Protein AF-A0A960TY94-F1 (afdb_monomer)

Foldseek 3Di:
DVVVVVVVVVVVVVVVLVVVLLVQLVVLLVQLVVCVVVVNLVSSLVSLLSSLVSDDQPRPSNVSSLVSLVVQLVVCVVVVVLVSNLVSLVSSLVSCVVCVVRDDPCPVSNVVSVVSNVD

pLDDT: mean 82.65, std 12.31, range [44.5, 94.81]

Mean predicted aligned error: 7.67 Å

Secondary structure (DSSP, 8-state):
-HHHHHHHHHHHHHHHHHHHHHHHHHHHHHHHHHHHHTT-HHHHHHHHHHHHHS--TT-HHHHHHHHHHHHHHHHHHHHT-HHHHHHHHHHHHHHHHTTTTT--S-HHHHHHHHHHTT-

Radius of gyration: 17.21 Å; Cα contacts (8 Å, |Δi|>4): 108; chains: 1; bounding box: 48×14×54 Å

Structure (mmCIF, N/CA/C/O backbone):
data_AF-A0A960TY94-F1
#
_entry.id   AF-A0A960TY94-F1
#
loop_
_atom_site.group_PDB
_atom_site.id
_atom_site.type_symbol
_atom_site.label_atom_id
_atom_site.label_alt_id
_atom_site.label_comp_id
_atom_site.label_asym_id
_atom_site.label_entity_id
_atom_site.label_seq_id
_atom_site.pdbx_PDB_ins_code
_atom_site.Cartn_x
_atom_site.Cartn_y
_atom_site.Cartn_z
_atom_site.occupancy
_atom_site.B_iso_or_equiv
_atom_site.auth_seq_id
_atom_site.auth_comp_id
_atom_site.auth_asym_id
_atom_site.auth_atom_id
_atom_site.pdbx_PDB_model_num
ATOM 1 N N . MET A 1 1 ? 30.911 -4.996 -31.779 1.00 62.56 1 MET A N 1
ATOM 2 C CA . MET A 1 1 ? 29.493 -4.852 -32.198 1.00 62.56 1 MET A CA 1
ATOM 3 C C . MET A 1 1 ? 28.554 -5.829 -31.498 1.00 62.56 1 MET A C 1
ATOM 5 O O . MET A 1 1 ? 27.582 -5.363 -30.927 1.00 62.56 1 MET A O 1
ATOM 9 N N . ARG A 1 2 ? 28.848 -7.139 -31.456 1.00 81.56 2 ARG A N 1
ATOM 10 C CA . ARG A 1 2 ? 27.964 -8.147 -30.832 1.00 81.56 2 ARG A CA 1
ATOM 11 C C . ARG A 1 2 ? 27.673 -7.902 -29.341 1.00 81.56 2 ARG A C 1
ATOM 13 O O . ARG A 1 2 ? 26.518 -7.923 -28.953 1.00 81.56 2 ARG A O 1
ATOM 20 N N . ALA A 1 3 ? 28.682 -7.551 -28.538 1.00 82.94 3 ALA A N 1
ATOM 21 C CA . ALA A 1 3 ? 28.491 -7.264 -27.109 1.00 82.94 3 ALA A CA 1
ATOM 22 C C . ALA A 1 3 ? 27.577 -6.051 -26.835 1.00 82.94 3 ALA A C 1
ATOM 24 O O . ALA A 1 3 ? 26.751 -6.099 -25.933 1.00 82.94 3 ALA A O 1
ATOM 25 N N . LYS A 1 4 ? 27.666 -4.986 -27.648 1.00 86.75 4 LYS A N 1
ATOM 26 C CA . LYS A 1 4 ? 26.781 -3.813 -27.529 1.00 86.75 4 LYS A CA 1
ATOM 27 C C . LYS A 1 4 ? 25.331 -4.169 -27.870 1.00 86.75 4 LYS A C 1
ATOM 29 O O . LYS A 1 4 ? 24.429 -3.753 -27.161 1.00 86.75 4 LYS A O 1
ATOM 34 N N . ALA A 1 5 ? 25.121 -4.973 -28.915 1.00 88.94 5 ALA A N 1
ATOM 35 C CA . ALA A 1 5 ? 23.791 -5.457 -29.283 1.00 88.94 5 ALA A CA 1
ATOM 36 C C . ALA A 1 5 ? 23.181 -6.355 -28.191 1.00 88.94 5 ALA A C 1
ATOM 38 O O . ALA A 1 5 ? 22.009 -6.205 -27.865 1.00 88.94 5 ALA A O 1
ATOM 39 N N . VAL A 1 6 ? 23.986 -7.231 -27.577 1.00 91.75 6 VAL A N 1
ATOM 40 C CA . VAL A 1 6 ? 23.553 -8.062 -26.440 1.00 91.75 6 VAL A CA 1
ATOM 41 C C . VAL A 1 6 ? 23.201 -7.199 -25.226 1.00 91.75 6 VAL A C 1
ATOM 43 O O . VAL A 1 6 ? 22.142 -7.393 -24.645 1.00 91.75 6 VAL A O 1
ATOM 46 N N . LEU A 1 7 ? 24.026 -6.205 -24.878 1.00 94.75 7 LEU A N 1
ATOM 47 C CA . LEU A 1 7 ? 23.730 -5.281 -23.775 1.00 94.75 7 LEU A CA 1
ATOM 48 C C . LEU A 1 7 ? 22.437 -4.488 -24.008 1.00 94.75 7 LEU A C 1
A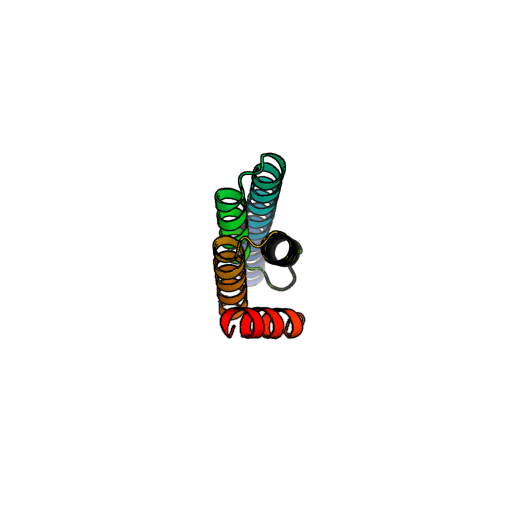TOM 50 O O . LEU A 1 7 ? 21.644 -4.341 -23.085 1.00 94.75 7 LEU A O 1
ATOM 54 N N . ILE A 1 8 ? 22.197 -4.023 -25.238 1.00 94.44 8 ILE A N 1
ATOM 55 C CA . ILE A 1 8 ? 20.951 -3.331 -25.601 1.00 94.44 8 ILE A CA 1
ATOM 56 C C . ILE A 1 8 ? 19.749 -4.270 -25.451 1.00 94.44 8 ILE A C 1
ATOM 58 O O . ILE A 1 8 ? 18.744 -3.878 -24.868 1.00 94.44 8 ILE A O 1
ATOM 62 N N . LEU A 1 9 ? 19.849 -5.516 -25.922 1.00 93.94 9 LEU A N 1
ATOM 63 C CA . LEU A 1 9 ? 18.775 -6.504 -25.774 1.00 93.94 9 LEU A CA 1
ATOM 64 C C . LEU A 1 9 ? 18.473 -6.817 -24.306 1.00 93.94 9 LEU A C 1
ATOM 66 O O . LEU A 1 9 ? 17.306 -6.867 -23.927 1.00 93.94 9 LEU A O 1
ATOM 70 N N . VAL A 1 10 ? 19.506 -6.972 -23.474 1.00 94.56 10 VAL A N 1
ATOM 71 C CA . VAL A 1 10 ? 19.343 -7.175 -22.027 1.00 94.56 10 VAL A CA 1
ATOM 72 C C . VAL A 1 10 ? 18.675 -5.959 -21.384 1.00 94.56 10 VAL A C 1
ATOM 74 O O . VAL A 1 10 ? 17.730 -6.122 -20.619 1.00 94.56 10 VAL A O 1
ATOM 77 N N . ALA A 1 11 ? 19.098 -4.742 -21.732 1.00 93.19 11 ALA A N 1
ATOM 78 C CA . ALA A 1 11 ? 18.487 -3.519 -21.218 1.00 93.19 11 ALA A CA 1
ATOM 79 C C . ALA A 1 11 ? 17.007 -3.394 -21.621 1.00 93.19 11 ALA A C 1
ATOM 81 O O . ALA A 1 11 ? 16.177 -3.047 -20.785 1.00 93.19 11 ALA A O 1
ATOM 82 N N . ILE A 1 12 ? 16.654 -3.730 -22.867 1.00 94.44 12 ILE A N 1
ATOM 83 C CA . ILE A 1 12 ? 15.260 -3.739 -23.338 1.00 94.44 12 ILE A CA 1
ATOM 84 C C . ILE A 1 12 ? 14.443 -4.806 -22.600 1.00 94.44 12 ILE A C 1
ATOM 86 O O . ILE A 1 12 ? 13.320 -4.532 -22.184 1.00 94.44 12 ILE A O 1
ATOM 90 N N . ALA A 1 13 ? 14.993 -6.006 -22.397 1.00 92.31 13 ALA A N 1
ATOM 91 C CA . ALA A 1 13 ? 14.318 -7.065 -21.650 1.00 92.31 13 ALA A CA 1
ATOM 92 C C . ALA A 1 13 ? 14.039 -6.648 -20.196 1.00 92.31 13 ALA A C 1
ATOM 94 O O . ALA A 1 13 ? 12.915 -6.804 -19.719 1.00 92.31 13 ALA A O 1
ATOM 95 N N . LEU A 1 14 ? 15.025 -6.048 -19.520 1.00 89.81 14 LEU A N 1
ATOM 96 C CA . LEU A 1 14 ? 14.860 -5.498 -18.172 1.00 89.81 14 LEU A CA 1
ATOM 97 C C . LEU A 1 14 ? 13.825 -4.368 -18.145 1.00 89.81 14 LEU A C 1
ATOM 99 O O . LEU A 1 14 ? 12.955 -4.354 -17.276 1.00 89.81 14 LEU A O 1
ATOM 103 N N . LEU A 1 15 ? 13.861 -3.461 -19.125 1.00 89.56 15 LEU A N 1
ATOM 104 C CA . LEU A 1 15 ? 12.883 -2.382 -19.247 1.00 89.56 15 LEU A CA 1
ATOM 105 C C . LEU A 1 15 ? 11.457 -2.926 -19.408 1.00 89.56 15 LEU A C 1
ATOM 107 O O . LEU A 1 15 ? 10.543 -2.441 -18.747 1.00 89.56 15 LEU A O 1
ATOM 111 N N . MET A 1 16 ? 11.254 -3.954 -20.236 1.00 89.62 16 MET A N 1
ATOM 112 C CA . MET A 1 16 ? 9.939 -4.582 -20.406 1.00 89.62 16 MET A CA 1
ATOM 113 C C . MET A 1 16 ? 9.423 -5.216 -19.109 1.00 89.62 16 MET A C 1
ATOM 115 O O . MET A 1 16 ? 8.228 -5.123 -18.826 1.00 89.62 16 MET A O 1
ATOM 119 N N . ILE A 1 17 ? 10.303 -5.822 -18.305 1.00 85.75 17 ILE A N 1
ATOM 120 C CA . ILE A 1 17 ? 9.939 -6.363 -16.988 1.00 85.75 17 ILE A CA 1
ATOM 121 C C . ILE A 1 17 ? 9.487 -5.232 -16.058 1.00 85.75 17 ILE A C 1
ATOM 123 O O . ILE A 1 17 ? 8.406 -5.325 -15.479 1.00 85.75 17 ILE A O 1
ATOM 127 N N . VAL A 1 18 ? 10.254 -4.139 -15.974 1.00 83.56 18 VAL A N 1
ATOM 128 C CA . VAL A 1 18 ? 9.905 -2.974 -15.142 1.00 83.56 18 VAL A CA 1
ATOM 129 C C . VAL A 1 18 ? 8.556 -2.389 -15.554 1.00 83.56 18 VAL A C 1
ATOM 131 O O . VAL A 1 18 ? 7.684 -2.191 -14.710 1.00 83.56 18 VAL A O 1
ATOM 134 N N . VAL A 1 19 ? 8.343 -2.172 -16.854 1.00 85.06 19 VAL A N 1
ATOM 135 C CA . VAL A 1 19 ? 7.071 -1.653 -17.377 1.00 85.06 19 VAL A CA 1
ATOM 136 C C . VAL A 1 19 ? 5.914 -2.585 -17.023 1.00 85.06 19 VAL A C 1
ATOM 138 O O . VAL A 1 19 ? 4.866 -2.115 -16.585 1.00 85.06 19 VAL A O 1
ATOM 141 N N . ARG A 1 20 ? 6.087 -3.903 -17.169 1.00 84.81 20 ARG A N 1
ATOM 142 C CA . ARG A 1 20 ? 5.035 -4.872 -16.843 1.00 84.81 20 ARG A CA 1
ATOM 143 C C . ARG A 1 20 ? 4.644 -4.827 -15.369 1.00 84.81 20 ARG A C 1
ATOM 145 O O . ARG A 1 20 ? 3.451 -4.871 -15.077 1.00 84.81 20 ARG A O 1
ATOM 152 N N . VAL A 1 21 ? 5.620 -4.732 -14.469 1.00 80.31 21 VAL A N 1
ATOM 153 C CA . VAL A 1 21 ? 5.358 -4.657 -13.027 1.00 80.31 21 VAL A CA 1
ATOM 154 C C . VAL A 1 21 ? 4.642 -3.354 -12.672 1.00 80.31 21 VAL A C 1
ATOM 156 O O . VAL A 1 21 ? 3.616 -3.395 -11.998 1.00 80.31 21 VAL A O 1
ATOM 159 N N . LEU A 1 22 ? 5.097 -2.215 -13.207 1.00 78.19 22 LEU A N 1
ATOM 160 C CA . LEU A 1 22 ? 4.451 -0.919 -12.969 1.00 78.19 22 LEU A CA 1
ATOM 161 C C . LEU A 1 22 ? 3.000 -0.894 -13.467 1.00 78.19 22 LEU A C 1
ATOM 163 O O . LEU A 1 22 ? 2.104 -0.462 -12.747 1.00 78.19 22 LEU A O 1
ATOM 167 N N . VAL A 1 23 ? 2.743 -1.389 -14.682 1.00 81.25 23 VAL A N 1
ATOM 168 C CA . VAL A 1 23 ? 1.380 -1.455 -15.237 1.00 81.25 23 VAL A CA 1
ATOM 169 C C . VAL A 1 23 ? 0.493 -2.396 -14.416 1.00 81.25 23 VAL A C 1
ATOM 171 O O . VAL A 1 23 ? -0.680 -2.088 -14.202 1.00 81.25 23 VAL A O 1
ATOM 174 N N . GLY A 1 24 ? 1.045 -3.515 -13.935 1.00 80.31 24 GLY A N 1
ATOM 175 C CA . GLY A 1 24 ? 0.357 -4.437 -13.030 1.00 80.31 24 GLY A CA 1
ATOM 176 C C . GLY A 1 24 ? -0.083 -3.751 -11.737 1.00 80.31 24 GLY A C 1
ATOM 177 O O . GLY A 1 24 ? -1.277 -3.729 -11.443 1.00 80.31 24 GLY A O 1
ATOM 178 N N . GLY A 1 25 ? 0.852 -3.111 -11.028 1.00 79.62 25 GLY A N 1
ATOM 179 C CA . GLY A 1 25 ? 0.571 -2.413 -9.769 1.00 79.62 25 GLY A CA 1
ATOM 180 C C . GLY A 1 25 ? -0.427 -1.260 -9.921 1.00 79.62 25 GLY A C 1
ATOM 181 O O . GLY A 1 25 ? -1.366 -1.141 -9.137 1.00 79.62 25 GLY A O 1
ATOM 182 N N . VAL A 1 26 ? -0.306 -0.443 -10.979 1.00 82.56 26 VAL A N 1
ATOM 183 C CA . VAL A 1 26 ? -1.259 0.657 -11.239 1.00 82.56 26 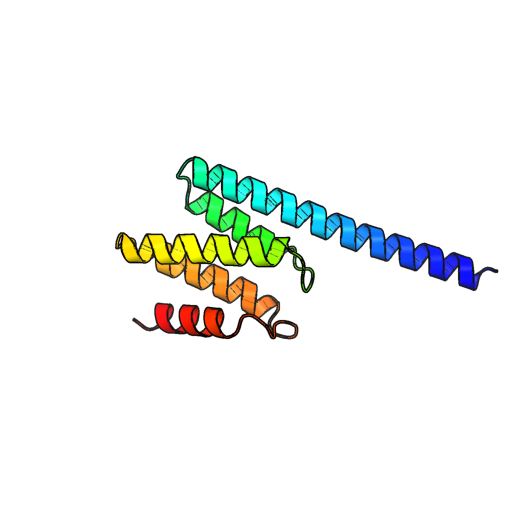VAL A CA 1
ATOM 184 C C . VAL A 1 26 ? -2.671 0.115 -11.453 1.00 82.56 26 VAL A C 1
ATOM 186 O O . VAL A 1 26 ? -3.644 0.700 -10.970 1.00 82.56 26 VAL A O 1
ATOM 189 N N . ARG A 1 27 ? -2.801 -1.000 -12.178 1.00 85.12 27 ARG A N 1
ATOM 190 C CA . ARG A 1 27 ? -4.104 -1.607 -12.449 1.00 85.12 27 ARG A CA 1
ATOM 191 C C . ARG A 1 27 ? -4.753 -2.125 -11.170 1.00 85.12 27 ARG A C 1
ATOM 193 O O . ARG A 1 27 ? -5.928 -1.845 -10.959 1.00 85.12 27 ARG A O 1
ATOM 200 N N . GLU A 1 28 ? -4.012 -2.848 -10.334 1.00 84.81 28 GLU A N 1
ATOM 201 C CA . GLU A 1 28 ? -4.559 -3.400 -9.089 1.00 84.81 28 GLU A CA 1
ATOM 202 C C . GLU A 1 28 ? -4.933 -2.290 -8.092 1.00 84.81 28 GLU A C 1
ATOM 204 O O . GLU A 1 28 ? -6.025 -2.343 -7.535 1.00 84.81 28 GLU A O 1
ATOM 209 N N . ASN A 1 29 ? -4.140 -1.218 -7.966 1.00 83.00 29 ASN A N 1
ATOM 210 C CA . ASN A 1 29 ? -4.518 -0.054 -7.145 1.00 83.00 29 ASN A CA 1
ATOM 211 C C . ASN A 1 29 ? -5.800 0.621 -7.631 1.00 83.00 29 ASN A C 1
ATOM 213 O O . ASN A 1 29 ? -6.655 1.010 -6.837 1.00 83.00 29 ASN A O 1
ATOM 217 N N . ARG A 1 30 ? -5.960 0.754 -8.951 1.00 88.00 30 ARG A N 1
ATOM 218 C CA . ARG A 1 30 ? -7.187 1.315 -9.521 1.00 88.00 30 ARG A CA 1
ATOM 219 C C . ARG A 1 30 ? -8.398 0.437 -9.211 1.00 88.00 30 ARG A C 1
ATOM 221 O O . ARG A 1 30 ? -9.464 0.968 -8.918 1.00 88.00 30 ARG A O 1
ATOM 228 N N . VAL A 1 31 ? -8.235 -0.881 -9.286 1.00 90.56 31 VAL A N 1
ATOM 229 C CA . VAL A 1 31 ? -9.281 -1.850 -8.939 1.00 90.56 31 VAL A CA 1
ATOM 230 C C . VAL A 1 31 ? -9.615 -1.775 -7.445 1.00 90.56 31 VAL A C 1
ATOM 232 O O . VAL A 1 31 ? -10.792 -1.736 -7.098 1.00 90.56 31 VAL A O 1
ATOM 235 N N . ALA A 1 32 ? -8.614 -1.656 -6.570 1.00 87.12 32 ALA A N 1
ATOM 236 C CA . ALA A 1 32 ? -8.820 -1.482 -5.133 1.00 87.12 32 ALA A CA 1
ATOM 237 C C . ALA A 1 32 ? -9.646 -0.224 -4.820 1.00 87.12 32 ALA A C 1
ATOM 239 O O . ALA A 1 32 ? -10.652 -0.301 -4.118 1.00 87.12 32 ALA A O 1
ATOM 240 N N . GLY A 1 33 ? -9.300 0.915 -5.431 1.00 87.25 33 GLY A N 1
ATOM 241 C CA . GLY A 1 33 ? -10.069 2.155 -5.288 1.00 87.25 33 GLY A CA 1
ATOM 242 C C . GLY A 1 33 ? -11.512 2.043 -5.800 1.00 87.25 33 GLY A C 1
ATOM 243 O O . GLY A 1 33 ? -12.419 2.645 -5.229 1.00 87.25 33 GLY A O 1
ATOM 244 N N . GLN A 1 34 ? -11.756 1.245 -6.845 1.00 92.00 34 GLN A N 1
ATOM 245 C CA . GLN A 1 34 ? -13.115 0.976 -7.329 1.00 92.00 34 GLN A CA 1
ATOM 246 C C . GLN A 1 34 ? -13.931 0.142 -6.339 1.00 92.00 34 GLN A C 1
ATOM 248 O O . GLN A 1 34 ? -15.111 0.436 -6.158 1.00 92.00 34 GLN A O 1
ATOM 253 N N . TYR A 1 35 ? -13.323 -0.865 -5.706 1.00 92.50 35 TYR A N 1
ATOM 254 C CA . TYR A 1 35 ? -13.986 -1.657 -4.670 1.00 92.50 35 TYR A CA 1
ATOM 255 C C . TYR A 1 35 ? -14.264 -0.832 -3.413 1.00 92.50 35 TYR A C 1
ATOM 257 O O . TYR A 1 35 ? -15.381 -0.885 -2.903 1.00 92.50 35 TYR A O 1
ATOM 265 N N . LEU A 1 36 ? -13.323 0.020 -2.991 1.00 89.12 36 LEU A N 1
ATOM 266 C CA . LEU A 1 36 ? -13.549 0.977 -1.902 1.00 89.12 36 LEU A CA 1
ATOM 267 C C . LEU A 1 36 ? -14.726 1.910 -2.187 1.00 89.12 36 LEU A C 1
ATOM 269 O O . LEU A 1 36 ? -15.604 2.066 -1.345 1.00 89.12 36 LEU A O 1
ATOM 273 N N . ALA A 1 37 ? -14.792 2.486 -3.390 1.00 90.19 37 ALA A N 1
ATOM 274 C CA . ALA A 1 37 ? -15.892 3.368 -3.781 1.00 90.19 37 ALA A CA 1
ATOM 275 C C . ALA A 1 37 ? -17.264 2.662 -3.795 1.00 90.19 37 ALA A C 1
ATOM 277 O O . ALA A 1 37 ? -18.297 3.323 -3.727 1.00 90.19 37 ALA A O 1
ATOM 278 N N . GLN A 1 38 ? -17.279 1.330 -3.890 1.00 92.88 38 GLN A N 1
ATOM 279 C CA . GLN A 1 38 ? -18.484 0.497 -3.827 1.00 92.88 38 GLN A CA 1
ATOM 280 C C . GLN A 1 38 ? -18.790 -0.001 -2.404 1.00 92.88 38 GLN A C 1
ATOM 282 O O . GLN A 1 38 ? -19.786 -0.693 -2.213 1.00 92.88 38 GLN A O 1
ATOM 287 N N . GLY A 1 39 ? -17.950 0.326 -1.414 1.00 89.62 39 GLY A N 1
ATOM 288 C CA . GLY A 1 39 ? -18.050 -0.188 -0.046 1.00 89.62 39 GLY A CA 1
ATOM 289 C C . GLY A 1 39 ? -17.641 -1.656 0.095 1.00 89.62 39 GLY A C 1
ATOM 290 O O . GLY A 1 39 ? -17.911 -2.269 1.123 1.00 89.62 39 GLY A O 1
ATOM 291 N N . ASN A 1 40 ? -17.001 -2.234 -0.925 1.00 94.31 40 ASN A N 1
ATOM 292 C CA . ASN A 1 40 ? -16.599 -3.632 -0.919 1.00 94.31 40 ASN A CA 1
ATOM 293 C C . ASN A 1 40 ? -15.191 -3.798 -0.325 1.00 94.31 40 ASN A C 1
ATOM 295 O O . ASN A 1 40 ? -14.196 -3.928 -1.044 1.00 94.31 40 ASN A O 1
ATOM 299 N N . ILE A 1 41 ? -15.112 -3.711 1.003 1.00 93.12 41 ILE A N 1
ATOM 300 C CA . ILE A 1 41 ? -13.851 -3.680 1.754 1.00 93.12 41 ILE A CA 1
ATOM 301 C C . ILE A 1 41 ? -12.995 -4.949 1.567 1.00 93.12 41 ILE A C 1
ATOM 303 O O . ILE A 1 41 ? -11.798 -4.796 1.308 1.00 93.12 41 ILE A O 1
ATOM 307 N N . PRO A 1 42 ? -13.535 -6.185 1.608 1.00 92.81 42 PRO A N 1
ATOM 308 C CA . PRO A 1 42 ? -12.709 -7.385 1.441 1.00 92.81 42 PRO A CA 1
ATOM 309 C C . PRO A 1 42 ? -12.016 -7.445 0.071 1.00 92.81 42 PRO A C 1
ATOM 311 O O . PRO A 1 42 ? -10.822 -7.735 -0.026 1.00 92.81 42 PRO A O 1
ATOM 314 N N . GLU A 1 43 ? -12.724 -7.094 -0.999 1.00 92.44 43 GLU A N 1
ATOM 315 C CA . GLU A 1 43 ? -12.192 -7.083 -2.360 1.00 92.44 43 GLU A CA 1
ATOM 316 C C . GLU A 1 43 ? -11.192 -5.944 -2.575 1.00 92.44 43 GLU A C 1
ATOM 318 O O . GLU A 1 43 ? -10.216 -6.116 -3.317 1.00 92.44 43 GLU A O 1
ATOM 323 N N . ALA A 1 44 ? -11.392 -4.806 -1.902 1.00 92.69 44 ALA A N 1
ATOM 324 C CA . ALA A 1 44 ? -10.417 -3.724 -1.864 1.00 92.69 44 ALA A CA 1
ATOM 325 C C . ALA A 1 44 ? -9.110 -4.170 -1.198 1.00 92.69 44 ALA A C 1
ATOM 327 O O . ALA A 1 44 ? -8.045 -4.012 -1.799 1.00 92.69 44 ALA A O 1
ATOM 328 N N . MET A 1 45 ? -9.185 -4.795 -0.017 1.00 93.44 45 MET A N 1
ATOM 329 C CA . MET A 1 45 ? -8.015 -5.345 0.678 1.00 93.44 45 MET A CA 1
ATOM 330 C C . MET A 1 45 ? -7.298 -6.386 -0.185 1.00 93.44 45 MET A C 1
ATOM 332 O O . MET A 1 45 ? -6.089 -6.300 -0.379 1.00 93.44 45 MET A O 1
ATOM 336 N N . ALA A 1 46 ? -8.028 -7.319 -0.800 1.00 92.31 46 ALA A N 1
ATOM 337 C CA . ALA A 1 46 ? -7.429 -8.318 -1.684 1.00 92.31 46 ALA A CA 1
ATOM 338 C C . ALA A 1 46 ? -6.723 -7.687 -2.901 1.00 92.31 46 ALA A C 1
ATOM 340 O O . ALA A 1 46 ? -5.715 -8.207 -3.382 1.00 92.31 46 ALA A O 1
ATOM 341 N N . ALA A 1 47 ? -7.252 -6.585 -3.442 1.00 89.38 47 ALA A N 1
ATOM 342 C CA . ALA A 1 47 ? -6.625 -5.862 -4.545 1.00 89.38 47 ALA A CA 1
ATOM 343 C C . ALA A 1 47 ? -5.377 -5.080 -4.107 1.00 89.38 47 ALA A C 1
ATOM 345 O O . ALA A 1 47 ? -4.372 -5.110 -4.823 1.00 89.38 47 ALA A O 1
ATOM 346 N N . TYR A 1 48 ? -5.401 -4.446 -2.932 1.00 89.69 48 TYR A N 1
ATOM 347 C CA . TYR A 1 48 ? -4.212 -3.815 -2.362 1.00 89.69 48 TYR A CA 1
ATOM 348 C C . TYR A 1 48 ? -3.127 -4.834 -2.024 1.00 89.69 48 TYR A C 1
ATOM 350 O O . TYR A 1 48 ? -1.977 -4.620 -2.396 1.00 89.69 48 TYR A O 1
ATOM 358 N N . ASP A 1 49 ? -3.482 -5.976 -1.436 1.00 89.06 49 ASP A N 1
ATOM 359 C CA . ASP A 1 49 ? -2.538 -7.061 -1.155 1.00 89.06 49 ASP A CA 1
ATOM 360 C C . ASP A 1 49 ? -1.841 -7.543 -2.438 1.00 89.06 49 ASP A C 1
ATOM 362 O O . ASP A 1 49 ? -0.612 -7.583 -2.517 1.00 89.06 49 ASP A O 1
ATOM 366 N N . ARG A 1 50 ? -2.592 -7.788 -3.521 1.00 87.19 50 ARG A N 1
ATOM 367 C CA . ARG A 1 50 ? -1.985 -8.106 -4.827 1.00 87.19 50 ARG A CA 1
ATOM 368 C C . ARG A 1 50 ? -1.072 -6.994 -5.339 1.00 87.19 50 ARG A C 1
ATOM 370 O O . ARG A 1 50 ? -0.047 -7.295 -5.946 1.00 87.19 50 ARG A O 1
ATOM 377 N N . SER A 1 51 ? -1.426 -5.730 -5.119 1.00 86.00 51 SER A N 1
ATOM 378 C CA . SER A 1 51 ? -0.595 -4.584 -5.501 1.00 86.00 51 SER A CA 1
ATOM 379 C C . SER A 1 51 ? 0.726 -4.534 -4.726 1.00 86.00 51 SER A C 1
ATOM 381 O O . SER A 1 51 ? 1.773 -4.304 -5.333 1.00 86.00 51 SER A O 1
ATOM 383 N N . LEU A 1 52 ? 0.713 -4.860 -3.428 1.00 82.44 52 LEU A N 1
ATOM 384 C CA . LEU A 1 52 ? 1.922 -4.975 -2.599 1.00 82.44 52 LEU A CA 1
ATOM 385 C C . LEU A 1 52 ? 2.888 -6.051 -3.130 1.00 82.44 52 LEU A C 1
ATOM 387 O O . LEU A 1 52 ? 4.105 -5.890 -3.024 1.00 82.44 52 LEU A O 1
ATOM 391 N N . HIS A 1 53 ? 2.363 -7.102 -3.769 1.00 80.12 53 HIS A N 1
ATOM 392 C CA . HIS A 1 53 ? 3.158 -8.149 -4.421 1.00 80.12 53 HIS A CA 1
ATOM 393 C C . HIS A 1 53 ? 3.711 -7.751 -5.803 1.00 80.12 53 HIS A C 1
ATOM 395 O O . HIS A 1 53 ? 4.677 -8.359 -6.269 1.00 80.12 53 HIS A O 1
ATOM 401 N N . TRP A 1 54 ? 3.181 -6.708 -6.457 1.00 77.69 54 TRP A N 1
ATOM 402 C CA . TRP A 1 54 ? 3.788 -6.100 -7.654 1.00 77.69 54 TRP A CA 1
ATOM 403 C C . TRP A 1 54 ? 4.951 -5.171 -7.277 1.00 77.69 54 TRP A C 1
ATOM 405 O O . TRP A 1 54 ? 5.067 -4.047 -7.771 1.00 77.69 54 TRP A O 1
ATOM 415 N N . TYR A 1 55 ? 5.816 -5.646 -6.380 1.00 69.94 55 TYR A N 1
ATOM 416 C CA . TYR A 1 55 ? 6.875 -4.850 -5.791 1.00 69.94 55 TYR A CA 1
ATOM 417 C C . TYR A 1 55 ? 7.898 -4.411 -6.840 1.00 69.94 55 TYR A C 1
ATOM 419 O O . TYR A 1 55 ? 8.586 -5.215 -7.474 1.00 69.94 55 TYR A O 1
ATOM 427 N N . LEU A 1 56 ? 8.034 -3.094 -6.961 1.00 70.75 56 LEU A N 1
ATOM 428 C CA . LEU A 1 56 ? 9.232 -2.449 -7.469 1.00 70.75 56 LEU A CA 1
ATOM 429 C C . LEU A 1 56 ? 9.688 -1.451 -6.398 1.00 70.75 56 LEU A C 1
ATOM 431 O O . LEU A 1 56 ? 8.859 -0.641 -5.954 1.00 70.75 56 LEU A O 1
ATOM 435 N N . PRO A 1 57 ? 10.968 -1.467 -5.988 1.00 64.81 57 PRO A N 1
ATOM 436 C CA . PRO A 1 57 ? 11.471 -0.519 -5.005 1.00 64.81 57 PRO A CA 1
ATOM 437 C C . PRO A 1 57 ? 11.195 0.914 -5.469 1.00 64.81 57 PRO A C 1
ATOM 439 O O . PRO A 1 57 ? 11.439 1.253 -6.628 1.00 64.81 57 PRO A O 1
ATOM 442 N N . LEU A 1 58 ? 10.670 1.740 -4.557 1.00 60.72 58 LEU A N 1
ATOM 443 C CA . LEU A 1 58 ? 10.318 3.150 -4.789 1.00 60.72 58 LEU A CA 1
ATOM 444 C C . LEU A 1 58 ? 9.257 3.382 -5.882 1.00 60.72 58 LEU A C 1
ATOM 446 O O . LEU A 1 58 ? 9.118 4.500 -6.380 1.00 60.72 58 LEU A O 1
ATOM 450 N N . SER A 1 59 ? 8.499 2.353 -6.271 1.00 69.44 59 SER A N 1
ATOM 451 C CA . SER A 1 59 ? 7.368 2.564 -7.174 1.00 69.44 59 SER A CA 1
ATOM 452 C C . SER A 1 59 ? 6.222 3.290 -6.458 1.00 69.44 59 SER A C 1
ATOM 454 O O . SER A 1 59 ? 5.880 2.931 -5.329 1.00 69.44 59 SER A O 1
ATOM 456 N N . PRO A 1 60 ? 5.555 4.253 -7.124 1.00 72.56 60 PRO A N 1
ATOM 457 C CA . PRO A 1 60 ? 4.365 4.907 -6.575 1.00 72.56 60 PRO A CA 1
ATOM 458 C C . PRO A 1 60 ? 3.247 3.912 -6.247 1.00 72.56 60 PRO A C 1
ATOM 460 O O . PRO A 1 60 ? 2.459 4.129 -5.336 1.00 72.56 60 PRO A O 1
ATOM 463 N N . THR A 1 61 ? 3.190 2.800 -6.986 1.00 76.69 61 THR A N 1
ATOM 464 C CA . THR A 1 61 ? 2.173 1.760 -6.825 1.00 76.69 61 THR A CA 1
ATOM 465 C C . THR A 1 61 ? 2.237 1.089 -5.464 1.00 76.69 61 THR A C 1
ATOM 467 O O . THR A 1 61 ? 1.194 0.819 -4.878 1.00 76.69 61 THR A O 1
ATOM 470 N N . PHE A 1 62 ? 3.443 0.869 -4.943 1.00 80.81 62 PHE A N 1
ATOM 471 C CA . PHE A 1 62 ? 3.627 0.256 -3.635 1.00 80.81 62 PHE A CA 1
ATOM 472 C C . PHE A 1 62 ? 3.169 1.192 -2.510 1.00 80.81 62 PHE A C 1
ATOM 474 O O . PHE A 1 62 ? 2.393 0.776 -1.657 1.00 80.81 62 PHE A O 1
ATOM 481 N N . SER A 1 63 ? 3.559 2.473 -2.559 1.00 81.44 63 SER A N 1
ATOM 482 C CA . SER A 1 63 ? 3.120 3.477 -1.578 1.00 81.44 63 SER A CA 1
ATOM 483 C C . SER A 1 63 ? 1.601 3.643 -1.562 1.00 81.44 63 SER A C 1
ATOM 485 O O . SER A 1 63 ? 0.996 3.558 -0.506 1.00 81.44 63 SER A O 1
ATOM 487 N N . THR A 1 64 ? 0.957 3.756 -2.729 1.00 86.12 64 THR A N 1
ATOM 488 C CA . THR A 1 64 ? -0.512 3.857 -2.793 1.00 86.12 64 THR A CA 1
ATOM 489 C C . THR A 1 64 ? -1.221 2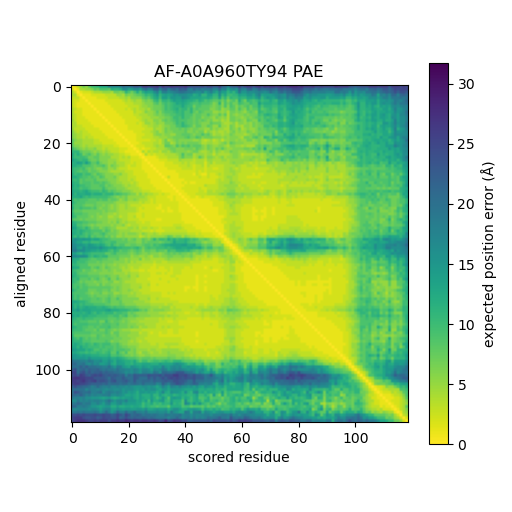.632 -2.206 1.00 86.12 64 THR A C 1
ATOM 491 O O . THR A 1 64 ? -2.297 2.775 -1.633 1.00 86.12 64 THR A O 1
ATOM 494 N N . ALA A 1 65 ? -0.649 1.432 -2.347 1.00 88.56 65 ALA A N 1
ATOM 495 C CA . ALA A 1 65 ? -1.231 0.225 -1.767 1.00 88.56 65 ALA A CA 1
ATOM 496 C C . ALA A 1 65 ? -1.088 0.187 -0.239 1.00 88.56 65 ALA A C 1
ATOM 498 O O . ALA A 1 65 ? -2.026 -0.215 0.444 1.00 88.56 65 ALA A O 1
ATOM 499 N N . ILE A 1 66 ? 0.058 0.640 0.282 1.00 88.62 66 ILE A N 1
ATOM 500 C CA . ILE A 1 66 ? 0.284 0.819 1.721 1.00 88.62 66 ILE A CA 1
ATOM 501 C C . ILE A 1 66 ? -0.720 1.819 2.288 1.00 88.62 66 ILE A C 1
ATOM 503 O O . ILE A 1 66 ? -1.467 1.465 3.194 1.00 88.62 66 ILE A O 1
ATOM 507 N N . ASP A 1 67 ? -0.778 3.024 1.718 1.00 89.56 67 ASP A N 1
ATOM 508 C CA . ASP A 1 67 ? -1.643 4.105 2.203 1.00 89.56 67 ASP A CA 1
ATOM 509 C C . ASP A 1 67 ? -3.121 3.682 2.171 1.00 89.56 67 ASP A C 1
ATOM 511 O O . ASP A 1 67 ? -3.881 3.939 3.102 1.00 89.56 67 ASP A O 1
ATOM 515 N N . GLY A 1 68 ? -3.530 2.982 1.108 1.00 90.81 68 GLY A N 1
ATOM 516 C CA . GLY A 1 68 ? -4.888 2.468 0.966 1.00 90.81 68 GLY A CA 1
ATOM 517 C C . GLY A 1 68 ? -5.244 1.390 1.991 1.00 90.81 68 GLY A C 1
ATOM 518 O O . GLY A 1 68 ? -6.337 1.430 2.551 1.00 90.81 68 GLY A O 1
ATOM 519 N N . MET A 1 69 ? -4.339 0.442 2.255 1.00 93.06 69 MET A N 1
ATOM 520 C CA . MET A 1 69 ? -4.554 -0.599 3.267 1.00 93.06 69 MET A CA 1
ATOM 521 C C . MET A 1 69 ? -4.547 -0.020 4.688 1.00 93.06 69 MET A C 1
ATOM 523 O O . MET A 1 69 ? -5.378 -0.402 5.507 1.00 93.06 69 MET A O 1
ATOM 527 N N . HIS A 1 70 ? -3.645 0.926 4.962 1.00 93.50 70 HIS A N 1
ATOM 528 C CA . HIS A 1 70 ? -3.546 1.638 6.239 1.00 93.50 70 HIS A CA 1
ATOM 529 C C . HIS A 1 70 ? -4.830 2.414 6.549 1.00 93.50 70 HIS A C 1
ATOM 531 O O . HIS A 1 70 ? -5.402 2.244 7.620 1.00 93.50 70 HIS A O 1
ATOM 537 N N . SER A 1 71 ? -5.368 3.147 5.569 1.00 94.12 71 SER A N 1
ATOM 538 C CA . SER A 1 71 ? -6.653 3.841 5.716 1.00 94.12 71 SER A CA 1
ATOM 539 C C . SER A 1 71 ? -7.811 2.888 6.032 1.00 94.12 71 SER A C 1
ATOM 541 O O . SER A 1 71 ? -8.655 3.231 6.854 1.00 94.12 71 SER A O 1
ATOM 543 N N . ILE A 1 72 ? -7.864 1.700 5.410 1.00 93.81 72 ILE A N 1
ATOM 544 C CA . ILE A 1 72 ? -8.893 0.690 5.726 1.00 93.81 72 ILE A CA 1
ATOM 545 C C . ILE A 1 72 ? -8.767 0.239 7.182 1.00 93.81 72 ILE A C 1
ATOM 547 O O . ILE A 1 72 ? -9.781 0.126 7.869 1.00 93.81 72 ILE A O 1
ATOM 551 N N . ALA A 1 73 ? -7.542 -0.019 7.643 1.00 93.19 73 ALA A N 1
ATOM 552 C CA . ALA A 1 73 ? -7.289 -0.466 9.004 1.00 93.19 73 ALA A CA 1
ATOM 553 C C . ALA A 1 73 ? -7.711 0.597 10.033 1.00 93.19 73 ALA A C 1
ATOM 555 O O . ALA A 1 73 ? -8.494 0.296 10.932 1.00 93.19 73 ALA A O 1
ATOM 556 N N . GLU A 1 74 ? -7.296 1.855 9.846 1.00 94.25 74 GLU A N 1
ATOM 557 C CA . GLU A 1 74 ? -7.683 2.956 10.736 1.00 94.25 74 GLU A CA 1
ATOM 558 C C . GLU A 1 74 ? -9.201 3.191 10.770 1.00 94.25 74 GLU A C 1
ATOM 560 O O . GLU A 1 74 ? -9.776 3.460 11.827 1.00 94.25 74 GLU A O 1
ATOM 565 N N . ASP A 1 75 ? -9.870 3.146 9.616 1.00 94.25 75 ASP A N 1
ATOM 566 C CA . ASP A 1 75 ? -11.316 3.365 9.544 1.00 94.25 75 ASP A CA 1
ATOM 567 C C . ASP A 1 75 ? -12.090 2.212 10.204 1.00 94.25 75 ASP A C 1
ATOM 569 O O . ASP A 1 75 ? -13.109 2.438 10.871 1.00 94.25 75 ASP A O 1
ATOM 573 N N . ALA A 1 76 ? -11.586 0.981 10.082 1.00 93.56 76 ALA A N 1
ATOM 574 C CA . ALA A 1 76 ? -12.121 -0.185 10.776 1.00 93.56 76 ALA A CA 1
ATOM 575 C C . ALA A 1 76 ? -11.956 -0.061 12.303 1.00 93.56 76 ALA A C 1
ATOM 577 O O . ALA A 1 76 ? -12.922 -0.260 13.040 1.00 93.56 76 ALA A O 1
ATOM 578 N N . GLU A 1 77 ? -10.797 0.390 12.793 1.00 92.56 77 GLU A N 1
ATOM 579 C CA . GLU A 1 77 ? -10.588 0.665 14.223 1.00 92.56 77 GLU A CA 1
ATOM 580 C C . GLU A 1 77 ? -11.533 1.750 14.750 1.00 92.56 77 GLU A C 1
ATOM 582 O O . GLU A 1 77 ? -12.207 1.560 15.765 1.00 92.56 77 GLU A O 1
ATOM 587 N N . LYS A 1 78 ? -11.643 2.878 14.034 1.00 94.00 78 LYS A N 1
ATOM 588 C CA . LYS A 1 78 ? -12.521 4.000 14.414 1.00 94.00 78 LYS A CA 1
ATOM 589 C C . LYS A 1 78 ? -13.997 3.603 14.445 1.00 94.00 78 LYS A C 1
ATOM 591 O O . LYS A 1 78 ? -14.764 4.167 15.226 1.00 94.00 78 LYS A O 1
ATOM 596 N N . SER A 1 79 ? -14.405 2.662 13.594 1.00 93.44 79 SER A N 1
ATOM 597 C CA . SER A 1 79 ? -15.779 2.150 13.537 1.00 93.44 79 SER A CA 1
ATOM 598 C C . SER A 1 79 ? -16.045 0.977 14.488 1.00 93.44 79 SER A C 1
ATOM 600 O O . SER A 1 79 ? -17.203 0.599 14.667 1.00 93.44 79 SER A O 1
ATOM 602 N N . GLY A 1 80 ? -15.009 0.443 15.145 1.00 93.62 80 GLY A N 1
ATOM 603 C CA . GLY A 1 80 ? -15.107 -0.716 16.032 1.00 93.62 80 GLY A CA 1
ATOM 604 C C . GLY A 1 80 ? -15.203 -2.059 15.300 1.00 93.62 80 GLY A C 1
ATOM 605 O O . GLY A 1 80 ? -15.519 -3.067 15.933 1.00 93.62 80 GLY A O 1
ATOM 606 N N . ASP A 1 81 ? -14.933 -2.094 13.992 1.00 94.50 81 ASP A N 1
ATOM 607 C CA . ASP A 1 81 ? -14.821 -3.325 13.206 1.00 94.50 81 ASP A CA 1
ATOM 608 C C . ASP A 1 81 ? -13.432 -3.956 13.398 1.00 94.50 81 ASP A C 1
ATOM 610 O O . ASP A 1 81 ? -12.530 -3.861 12.562 1.00 94.50 81 ASP A O 1
ATOM 614 N N . VAL A 1 82 ? -13.262 -4.593 14.556 1.00 92.94 82 VAL A N 1
ATOM 615 C CA . VAL A 1 82 ? -11.991 -5.198 14.975 1.00 92.94 82 VAL A CA 1
ATOM 616 C C . VAL A 1 82 ? -11.532 -6.296 14.010 1.00 92.94 82 VAL A C 1
ATOM 618 O O . VAL A 1 82 ? -10.335 -6.443 13.776 1.00 92.94 82 VAL A O 1
ATOM 621 N N . GLU A 1 83 ? -12.458 -7.061 13.422 1.00 93.69 83 GLU A N 1
ATOM 622 C CA . GLU A 1 83 ? -12.105 -8.148 12.503 1.00 93.69 83 GLU A CA 1
ATOM 623 C C . GLU A 1 83 ? -11.439 -7.597 11.238 1.00 93.69 83 GLU A C 1
ATOM 625 O O . GLU A 1 83 ? -10.351 -8.045 10.863 1.00 93.69 83 GLU A O 1
ATOM 630 N N . THR A 1 84 ? -12.046 -6.580 10.619 1.00 92.00 84 THR A N 1
ATOM 631 C CA . THR A 1 84 ? -11.475 -5.926 9.437 1.00 92.00 84 THR A CA 1
ATOM 632 C C . THR A 1 84 ? -10.145 -5.248 9.760 1.00 92.00 84 THR A C 1
ATOM 634 O O . THR A 1 84 ? -9.194 -5.395 8.988 1.00 92.00 84 THR A O 1
ATOM 637 N N . ALA A 1 85 ? -10.042 -4.565 10.906 1.00 93.12 85 ALA A N 1
ATOM 638 C CA . ALA A 1 85 ? -8.812 -3.895 11.328 1.00 93.12 85 ALA A CA 1
ATOM 639 C C . ALA A 1 85 ? -7.634 -4.877 11.439 1.00 93.12 85 ALA A C 1
ATOM 641 O O . ALA A 1 85 ? -6.599 -4.690 10.796 1.00 93.12 85 ALA A O 1
ATOM 642 N N . VAL A 1 86 ? -7.816 -5.979 12.175 1.00 94.56 86 VAL A N 1
ATOM 643 C CA . VAL A 1 86 ? -6.770 -6.997 12.378 1.00 94.56 86 VAL A CA 1
ATOM 644 C C . VAL A 1 86 ? -6.346 -7.632 11.052 1.00 94.56 86 VAL A C 1
ATOM 646 O O . VAL A 1 86 ? -5.154 -7.844 10.806 1.00 94.56 86 VAL A O 1
ATOM 649 N 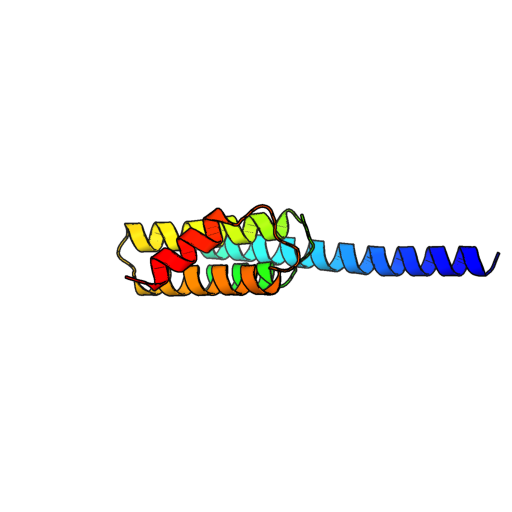N . VAL A 1 87 ? -7.299 -7.934 10.166 1.00 94.81 87 VAL A N 1
ATOM 650 C CA . VAL A 1 87 ? -6.987 -8.508 8.848 1.00 94.81 87 VAL A CA 1
ATOM 651 C C . VAL A 1 87 ? -6.191 -7.520 7.994 1.00 94.81 87 VAL A C 1
ATOM 653 O O . VAL A 1 87 ? -5.171 -7.912 7.417 1.00 94.81 87 VAL A O 1
ATOM 656 N N . ALA A 1 88 ? -6.608 -6.254 7.935 1.00 92.69 88 ALA A N 1
ATOM 657 C CA . ALA A 1 88 ? -5.933 -5.218 7.158 1.00 92.69 88 ALA A CA 1
ATOM 658 C C . ALA A 1 88 ? -4.488 -4.998 7.639 1.00 92.69 88 ALA A C 1
ATOM 660 O O . ALA A 1 88 ? -3.557 -5.039 6.827 1.00 92.69 88 ALA A O 1
ATOM 661 N N . TRP A 1 89 ? -4.278 -4.874 8.954 1.00 92.31 89 TRP A N 1
ATOM 662 C CA . TRP A 1 89 ? -2.948 -4.735 9.551 1.00 92.31 89 TRP A CA 1
ATOM 663 C C . TRP A 1 89 ? -2.046 -5.933 9.270 1.00 92.31 89 TRP A C 1
ATOM 665 O O . TRP A 1 89 ? -0.875 -5.778 8.907 1.00 92.31 89 TRP A O 1
ATOM 675 N N . ARG A 1 90 ? -2.593 -7.149 9.351 1.00 91.38 90 ARG A N 1
ATOM 676 C CA . ARG A 1 90 ? -1.841 -8.372 9.056 1.00 91.38 90 ARG A CA 1
ATOM 677 C C . ARG A 1 90 ? -1.394 -8.443 7.598 1.00 91.38 90 ARG A C 1
ATOM 679 O O . ARG A 1 90 ? -0.252 -8.829 7.338 1.00 91.38 90 ARG A O 1
ATOM 686 N N . LEU A 1 91 ? -2.274 -8.089 6.661 1.00 90.62 91 LEU A N 1
ATOM 687 C CA . LEU A 1 91 ? -1.954 -8.050 5.232 1.00 90.62 91 LEU A CA 1
ATOM 688 C C . LEU A 1 91 ? -0.902 -6.981 4.933 1.00 90.62 91 LEU A C 1
ATOM 690 O O . LEU A 1 91 ? 0.080 -7.265 4.245 1.00 90.62 91 LEU A O 1
ATOM 694 N N . LEU A 1 92 ? -1.058 -5.786 5.512 1.00 89.56 92 LEU A N 1
ATOM 695 C CA . LEU A 1 92 ? -0.089 -4.703 5.378 1.00 89.56 92 LEU A CA 1
ATOM 696 C C . LEU A 1 92 ? 1.298 -5.146 5.857 1.00 89.56 92 LEU A C 1
ATOM 698 O O . LEU A 1 92 ? 2.269 -5.078 5.102 1.00 89.56 92 LEU A O 1
ATOM 702 N N . ARG A 1 93 ? 1.378 -5.699 7.070 1.00 85.81 93 ARG A N 1
ATOM 703 C CA . ARG A 1 93 ? 2.622 -6.215 7.651 1.00 85.81 93 ARG A CA 1
ATOM 704 C C . ARG A 1 93 ? 3.251 -7.312 6.790 1.00 85.81 93 ARG A C 1
ATOM 706 O O . ARG A 1 93 ? 4.451 -7.270 6.526 1.00 85.81 93 ARG A O 1
ATOM 713 N N . SER A 1 94 ? 2.453 -8.261 6.296 1.00 85.44 94 SER A N 1
ATOM 714 C CA . SER A 1 94 ? 2.921 -9.324 5.394 1.00 85.44 94 SER A CA 1
ATOM 715 C C . SER A 1 94 ? 3.545 -8.756 4.111 1.00 85.44 94 SER A C 1
ATOM 717 O O . SER A 1 94 ? 4.652 -9.145 3.728 1.00 85.44 94 SER A O 1
ATOM 719 N N . GLY A 1 95 ? 2.880 -7.788 3.472 1.00 80.31 95 GLY A N 1
ATOM 720 C CA . 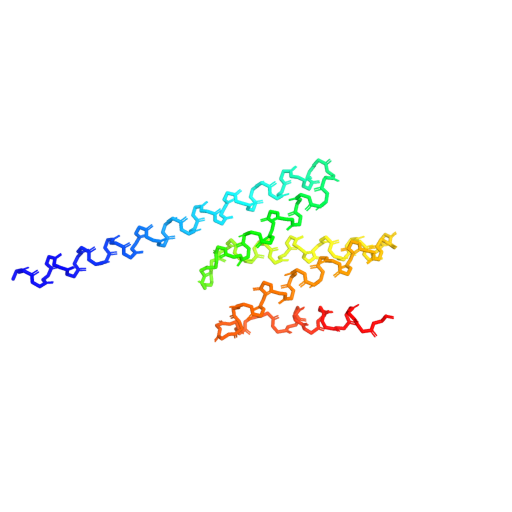GLY A 1 95 ? 3.388 -7.132 2.265 1.00 80.31 95 GLY A CA 1
ATOM 721 C C . GLY A 1 95 ? 4.645 -6.288 2.507 1.00 80.31 95 GLY A C 1
ATOM 722 O O . GLY A 1 95 ? 5.505 -6.179 1.627 1.00 80.31 95 GLY A O 1
ATOM 723 N N . MET A 1 96 ? 4.797 -5.721 3.707 1.00 79.31 96 MET A N 1
ATOM 724 C CA . MET A 1 96 ? 6.000 -4.987 4.104 1.00 79.31 96 MET A CA 1
ATOM 725 C C . MET A 1 96 ? 7.177 -5.926 4.395 1.00 79.31 96 MET A C 1
ATOM 727 O O . MET A 1 96 ? 8.272 -5.691 3.883 1.00 79.31 96 MET A O 1
ATOM 731 N N . TYR A 1 97 ? 6.964 -7.023 5.130 1.00 75.81 97 TYR A N 1
ATOM 732 C CA . TYR A 1 97 ? 8.029 -7.987 5.439 1.00 75.81 97 TYR A CA 1
ATOM 733 C C . TYR A 1 97 ? 8.578 -8.705 4.208 1.00 75.81 97 TYR A C 1
ATOM 735 O O . TYR A 1 97 ? 9.781 -8.953 4.123 1.00 75.81 97 TYR A O 1
ATOM 743 N N . ALA A 1 98 ? 7.741 -8.963 3.199 1.00 68.19 98 ALA A N 1
ATOM 744 C CA . ALA A 1 98 ? 8.194 -9.519 1.921 1.00 68.19 98 ALA A CA 1
ATOM 745 C C . ALA A 1 98 ? 9.295 -8.671 1.245 1.00 68.19 98 ALA A C 1
ATOM 747 O O . ALA A 1 98 ? 10.055 -9.173 0.417 1.00 68.19 98 A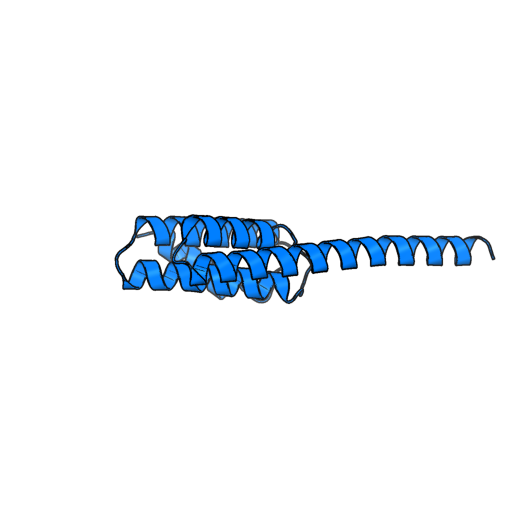LA A O 1
ATOM 748 N N . ASN A 1 99 ? 9.402 -7.395 1.626 1.00 63.84 99 ASN A N 1
ATOM 749 C CA . ASN A 1 99 ? 10.267 -6.399 1.009 1.00 63.84 99 ASN A CA 1
ATOM 750 C C . ASN A 1 99 ? 11.265 -5.773 2.008 1.00 63.84 99 ASN A C 1
ATOM 752 O O . ASN A 1 99 ? 11.954 -4.807 1.672 1.00 63.84 99 ASN A O 1
ATOM 756 N N . GLU A 1 100 ? 11.379 -6.328 3.222 1.00 62.22 100 GLU A N 1
ATOM 757 C CA . GLU A 1 100 ? 12.104 -5.753 4.367 1.00 62.22 100 GLU A CA 1
ATOM 758 C C . GLU A 1 100 ? 13.599 -5.505 4.097 1.00 62.22 100 GLU A C 1
ATOM 760 O O . GLU A 1 100 ? 14.158 -4.516 4.564 1.00 62.22 100 GLU A O 1
ATOM 765 N N . TRP A 1 101 ? 14.238 -6.324 3.249 1.00 55.22 101 TRP A N 1
ATOM 766 C CA . TRP A 1 101 ? 15.634 -6.122 2.819 1.00 55.22 101 TRP A CA 1
ATOM 767 C C . TRP A 1 101 ? 15.846 -4.751 2.138 1.00 55.22 101 TRP A C 1
ATOM 769 O O . TRP A 1 101 ? 16.946 -4.200 2.166 1.00 55.22 101 TRP A O 1
ATOM 779 N N . TRP A 1 102 ? 14.801 -4.174 1.537 1.00 50.94 102 TRP A N 1
ATOM 780 C CA . TRP A 1 102 ? 14.876 -2.967 0.707 1.00 50.94 102 TRP A CA 1
ATOM 781 C C . TRP A 1 102 ? 14.116 -1.755 1.281 1.00 50.94 102 TRP A C 1
ATOM 783 O O . TRP A 1 102 ? 14.218 -0.656 0.731 1.00 50.94 102 TRP A O 1
ATOM 793 N N . ILE A 1 103 ? 13.362 -1.913 2.376 1.00 55.16 103 ILE A N 1
ATOM 794 C CA . ILE A 1 103 ? 12.514 -0.858 2.953 1.00 55.16 103 ILE A CA 1
ATOM 795 C C . ILE A 1 103 ? 13.259 -0.129 4.080 1.00 55.16 103 ILE A C 1
ATOM 797 O O . ILE A 1 103 ? 13.301 -0.576 5.221 1.00 55.16 103 ILE A O 1
ATOM 801 N N . LEU A 1 104 ? 13.801 1.054 3.777 1.00 51.81 104 LEU A N 1
ATOM 802 C CA . LEU A 1 104 ? 14.178 2.046 4.794 1.00 51.81 104 LEU A CA 1
ATOM 803 C C . LEU A 1 104 ? 13.101 3.106 5.138 1.00 51.81 104 LEU A C 1
ATOM 805 O O . LEU A 1 104 ? 13.181 3.612 6.257 1.00 51.81 104 LEU A O 1
ATOM 809 N N . PRO A 1 105 ? 12.098 3.463 4.298 1.00 54.62 105 PRO A N 1
ATOM 810 C CA . PRO A 1 105 ? 11.248 4.617 4.622 1.00 54.62 105 PRO A CA 1
ATOM 811 C C . PRO A 1 105 ? 9.9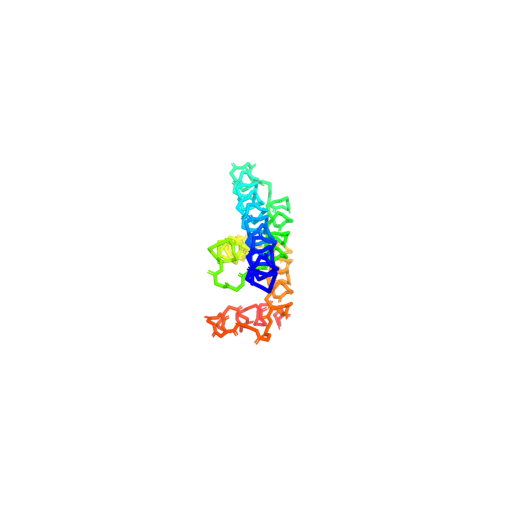86 4.353 5.473 1.00 54.62 105 PRO A C 1
ATOM 813 O O . PRO A 1 105 ? 9.408 5.327 5.932 1.00 54.62 105 PRO A O 1
ATOM 816 N N . HIS A 1 106 ? 9.559 3.110 5.747 1.00 56.72 106 HIS A N 1
ATOM 817 C CA . HIS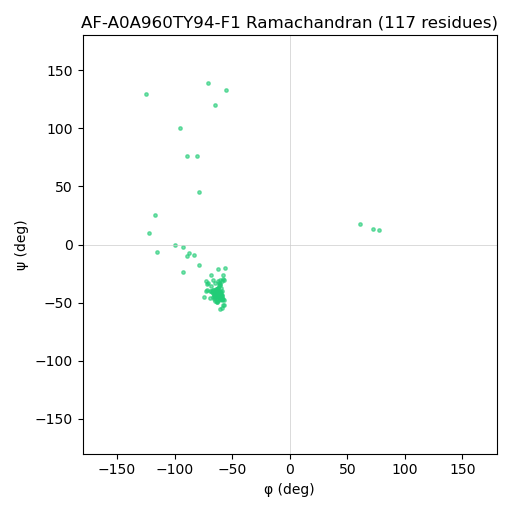 A 1 106 ? 8.249 2.845 6.394 1.00 56.72 106 HIS A CA 1
ATOM 818 C C . HIS A 1 106 ? 8.316 2.175 7.780 1.00 56.72 106 HIS A C 1
ATOM 820 O O . HIS A 1 106 ? 7.375 1.502 8.188 1.00 56.72 106 HIS A O 1
ATOM 826 N N . LYS A 1 107 ? 9.414 2.338 8.530 1.00 62.09 107 LYS A N 1
ATOM 827 C CA . LYS A 1 107 ? 9.567 1.699 9.855 1.00 62.09 107 LYS A CA 1
ATOM 828 C C . LYS A 1 107 ? 8.459 2.053 10.856 1.00 62.09 107 LYS A C 1
ATOM 830 O O . LYS A 1 107 ? 8.149 1.230 11.706 1.00 62.09 107 LYS A O 1
ATOM 835 N N . SER A 1 108 ? 7.873 3.247 10.755 1.00 65.00 108 SER A N 1
ATOM 836 C CA . SER A 1 108 ? 6.775 3.678 11.629 1.00 65.00 108 SER A CA 1
ATOM 837 C C . SER A 1 108 ? 5.494 2.873 11.409 1.00 65.00 108 SER A C 1
ATOM 839 O O . SER A 1 108 ? 4.849 2.512 12.379 1.00 65.00 108 SER A O 1
ATOM 841 N N . LEU A 1 109 ? 5.167 2.534 10.158 1.00 67.38 109 LEU A N 1
ATOM 842 C CA . LEU A 1 109 ? 3.963 1.763 9.827 1.00 67.38 109 LEU A CA 1
ATOM 843 C C . LEU A 1 109 ? 4.088 0.290 10.233 1.00 67.38 109 LEU A C 1
ATOM 845 O O . LEU A 1 109 ? 3.098 -0.332 10.593 1.00 67.38 109 LEU A O 1
ATOM 849 N N . VAL A 1 110 ? 5.307 -0.267 10.207 1.00 66.00 110 VAL A N 1
ATOM 850 C CA . VAL A 1 110 ? 5.560 -1.614 10.752 1.00 66.00 110 VAL A CA 1
ATOM 851 C C . VAL A 1 110 ? 5.346 -1.622 12.263 1.00 66.00 110 VAL A C 1
ATOM 853 O O . VAL A 1 110 ? 4.691 -2.522 1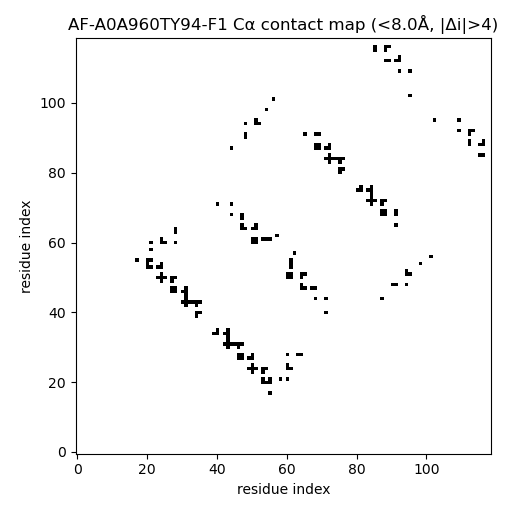2.770 1.00 66.00 110 VAL A O 1
ATOM 856 N N . ALA A 1 111 ? 5.858 -0.607 12.968 1.00 71.44 111 ALA A N 1
ATOM 857 C CA . ALA A 1 111 ? 5.678 -0.490 14.413 1.00 71.44 111 ALA A CA 1
ATOM 858 C C . ALA A 1 111 ? 4.195 -0.361 14.797 1.00 71.44 111 ALA A C 1
ATOM 860 O O . ALA A 1 111 ? 3.749 -1.040 15.711 1.00 71.44 111 ALA A O 1
ATOM 861 N N . GLU A 1 112 ? 3.428 0.441 14.058 1.00 72.44 112 GLU A N 1
ATOM 862 C CA . GLU A 1 112 ? 1.985 0.599 14.274 1.00 72.44 112 GLU A CA 1
ATOM 863 C C . GLU A 1 112 ? 1.216 -0.710 14.011 1.00 72.44 112 GLU A C 1
ATOM 865 O O . GLU A 1 112 ? 0.401 -1.134 14.831 1.00 72.44 112 GLU A O 1
ATOM 870 N N . ALA A 1 113 ? 1.550 -1.424 12.929 1.00 71.38 113 ALA A N 1
ATOM 871 C CA . ALA A 1 113 ? 0.972 -2.737 12.649 1.00 71.38 113 ALA A CA 1
ATOM 872 C C . ALA A 1 113 ? 1.304 -3.773 13.741 1.00 71.38 113 ALA A C 1
ATOM 874 O O . ALA A 1 113 ? 0.457 -4.598 14.082 1.00 71.38 113 ALA A O 1
ATOM 875 N N . ASP A 1 114 ? 2.512 -3.739 14.305 1.00 72.25 114 ASP A N 1
ATOM 876 C CA . ASP A 1 114 ? 2.909 -4.632 15.397 1.00 72.25 114 ASP A CA 1
ATOM 877 C C . ASP A 1 114 ? 2.218 -4.287 16.726 1.00 72.25 114 ASP A C 1
ATOM 879 O O . ASP A 1 114 ? 1.884 -5.193 17.490 1.00 72.25 114 ASP A O 1
ATOM 883 N N . GLU A 1 115 ? 1.962 -3.003 16.994 1.00 77.06 115 GLU A N 1
ATOM 884 C CA . GLU A 1 115 ? 1.191 -2.556 18.161 1.00 77.06 115 GLU A CA 1
ATOM 885 C C . GLU A 1 115 ? -0.277 -3.015 18.090 1.00 77.06 115 GLU A C 1
ATOM 887 O O . GLU A 1 115 ? -0.816 -3.482 19.094 1.00 77.06 115 GLU A O 1
ATOM 892 N N . SER A 1 116 ? -0.899 -2.960 16.906 1.00 70.88 116 SER A N 1
ATOM 893 C CA . SER A 1 116 ? -2.309 -3.342 16.697 1.00 70.88 116 SER A CA 1
ATOM 894 C C . SER A 1 116 ? -2.609 -4.847 16.864 1.00 70.88 116 SER A C 1
ATOM 896 O O . SER A 1 116 ? -3.720 -5.222 17.225 1.00 70.88 116 SER A O 1
ATOM 898 N N . ASP A 1 117 ? -1.625 -5.727 16.643 1.00 58.16 117 ASP A N 1
ATOM 899 C CA . ASP A 1 117 ? -1.753 -7.196 16.782 1.00 58.16 117 ASP A CA 1
ATOM 900 C C . ASP A 1 117 ? -1.575 -7.662 18.248 1.00 58.16 117 ASP A C 1
ATOM 902 O O . ASP A 1 117 ? -1.778 -8.833 18.568 1.00 58.16 117 ASP A O 1
ATOM 906 N N . GLY A 1 118 ? -1.151 -6.757 19.143 1.00 57.66 118 GLY A N 1
ATOM 907 C CA . GLY A 1 118 ? -0.815 -7.039 20.544 1.00 57.66 118 GLY A CA 1
ATOM 908 C C . GLY A 1 118 ? -1.892 -6.698 21.587 1.00 57.66 118 GLY A C 1
ATOM 909 O O . GLY A 1 118 ? -1.636 -6.911 22.777 1.00 57.66 118 GLY A O 1
ATOM 910 N N . SER A 1 119 ? -3.053 -6.168 21.181 1.00 44.50 119 SER A N 1
ATOM 911 C CA . SER A 1 119 ? -4.183 -5.771 22.052 1.00 44.50 119 SER A CA 1
ATOM 912 C C . SER A 1 119 ? -5.368 -6.727 21.972 1.00 44.50 119 SER A C 1
ATOM 914 O O . SER A 1 119 ? -5.963 -7.014 23.036 1.00 44.50 119 SER A O 1
#

Solvent-accessible surface area (backbone atoms only — not comparable to full-atom values): 6326 Å² total; per-residue (Å²): 110,70,69,60,55,51,52,51,51,51,51,51,54,52,49,52,51,54,51,50,37,53,55,49,10,49,51,28,42,53,51,15,54,52,25,48,77,70,69,37,55,70,62,15,49,55,23,22,53,54,11,37,70,39,70,48,91,92,38,69,41,41,54,54,22,51,54,52,37,50,52,52,20,54,53,20,52,77,70,65,38,57,70,58,17,54,52,34,33,50,49,51,46,51,47,48,60,80,44,50,95,76,62,78,88,54,65,66,61,51,52,52,36,56,55,68,77,73,117

Nearest PDB structures (foldseek):
  3j97-assembly1_H  TM=5.685E-01  e=1.025E+00  Rattus norvegicus
  4i9e-assembly1_B  TM=5.315E-01  e=2.361E+00  Bacillus subtilis subsp. subtilis str. 168
  8rst-assembly1_A-2  TM=5.085E-01  e=2.127E+00  Bacillus phage phi3T
  3txn-assembly1_A  TM=4.547E-01  e=2.241E+00  Drosophila melanogaster
  8tn6-assembly1_C  TM=3.945E-01  e=1.639E+00  synthetic construct

Sequence (119 aa):
MRAKAVLILVAIALLMIVVRVLVGGVRENRVAGQYLAQGNIPEAMAAYDRSLHWYLPLSPTFSTAIDGMHSIAEDAEKSGDVETAVVAWRLLRSGMYANEWWILPHKSLVAEADESDGS